Protein AF-A0A5C8DVN2-F1 (afdb_monomer_lite)

Radius of gyration: 10.11 Å; chains: 1; bounding box: 19×16×24 Å

Secondary structure (DSSP, 8-state):
---S--HHHHHHHTT-S-HHHHHHHHHHHHSS-HHHHHHHHT-

pLDDT: mean 83.77, std 12.63, range [39.34, 93.56]

Foldseek 3Di:
DPDPDDLCVVCVVVVRNDSVVVQVVCCVVVVDGPVVVVVVVVD

Sequence (43 aa):
MLTNLKIKDIAAELGIADHYYFSRLFTKVMGASPNHYRKREKR

Structure (mmCIF, N/CA/C/O backbone):
data_AF-A0A5C8DVN2-F1
#
_entry.id   AF-A0A5C8DVN2-F1
#
loop_
_atom_site.group_PDB
_atom_site.id
_atom_site.type_symbol
_atom_site.label_atom_id
_atom_site.label_alt_id
_atom_site.label_comp_id
_atom_site.label_asym_id
_atom_site.label_entity_id
_atom_site.label_seq_id
_atom_site.pdbx_PDB_ins_code
_atom_site.Cartn_x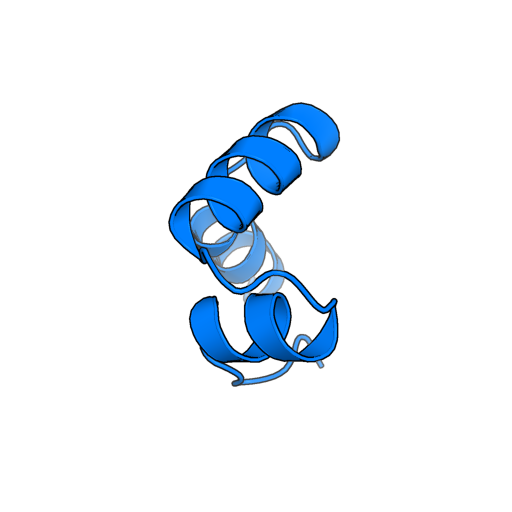
_atom_site.Cartn_y
_atom_site.Cartn_z
_atom_site.occupancy
_atom_site.B_iso_or_equiv
_atom_site.auth_seq_id
_atom_site.auth_comp_id
_atom_site.auth_asym_id
_atom_site.auth_atom_id
_atom_site.pdbx_PDB_model_num
ATOM 1 N N . MET A 1 1 ? -9.659 -12.296 10.174 1.00 39.34 1 MET A N 1
ATOM 2 C CA . MET A 1 1 ? -8.185 -12.187 10.119 1.00 39.34 1 MET A CA 1
ATOM 3 C C . MET A 1 1 ? -7.799 -11.383 8.880 1.00 39.34 1 MET A C 1
ATOM 5 O O . MET A 1 1 ? -7.470 -11.985 7.867 1.00 39.34 1 MET A O 1
ATOM 9 N N . LEU A 1 2 ? -7.842 -10.043 8.911 1.00 54.97 2 LEU A N 1
ATOM 10 C CA . LEU A 1 2 ? -7.075 -9.298 7.907 1.00 54.97 2 LEU A CA 1
ATOM 11 C C . LEU A 1 2 ? -5.612 -9.358 8.329 1.00 54.97 2 LEU A C 1
ATOM 13 O O . LEU A 1 2 ? -5.173 -8.639 9.223 1.00 54.97 2 LEU A O 1
ATOM 17 N N . THR A 1 3 ? -4.935 -10.340 7.743 1.00 61.06 3 THR A N 1
ATOM 18 C CA . THR A 1 3 ? -3.490 -10.483 7.578 1.00 61.06 3 THR A CA 1
ATOM 19 C C . THR A 1 3 ? -2.654 -9.331 8.153 1.00 61.06 3 THR A C 1
ATOM 21 O O . THR A 1 3 ? -2.685 -8.200 7.669 1.00 61.06 3 THR A O 1
ATOM 24 N N . ASN A 1 4 ? -1.802 -9.654 9.134 1.00 68.88 4 ASN A N 1
ATOM 25 C CA . ASN A 1 4 ? -0.754 -8.776 9.687 1.00 68.88 4 ASN A CA 1
ATOM 26 C C . ASN A 1 4 ? 0.346 -8.406 8.662 1.00 68.88 4 ASN A C 1
ATOM 28 O O . ASN A 1 4 ? 1.367 -7.818 9.018 1.00 68.88 4 ASN A O 1
ATOM 32 N N . LEU A 1 5 ? 0.151 -8.770 7.395 1.00 80.38 5 LEU A N 1
ATOM 33 C CA . LEU A 1 5 ? 1.045 -8.497 6.280 1.00 80.38 5 LEU A CA 1
ATOM 34 C C . LEU A 1 5 ? 1.204 -6.991 6.088 1.00 80.38 5 LEU A C 1
ATOM 36 O O . LEU A 1 5 ? 0.265 -6.223 6.304 1.00 80.38 5 LEU A O 1
ATOM 40 N N . LYS A 1 6 ? 2.368 -6.512 5.663 1.00 85.31 6 LYS A N 1
ATOM 41 C CA . LYS A 1 6 ? 2.496 -5.096 5.298 1.00 85.31 6 LYS A CA 1
ATOM 42 C C . LYS A 1 6 ? 1.802 -4.875 3.953 1.00 85.31 6 LYS A C 1
ATOM 44 O O . LYS A 1 6 ? 1.648 -5.796 3.161 1.00 85.31 6 LYS A O 1
ATOM 49 N N . ILE A 1 7 ? 1.386 -3.638 3.675 1.00 85.56 7 ILE A N 1
ATOM 50 C CA . ILE A 1 7 ? 0.747 -3.283 2.391 1.00 85.56 7 ILE A CA 1
ATOM 51 C C . ILE A 1 7 ? 1.624 -3.670 1.193 1.00 85.56 7 ILE A C 1
ATOM 53 O O . ILE A 1 7 ? 1.108 -4.118 0.177 1.00 85.56 7 ILE A O 1
ATOM 57 N N . LYS A 1 8 ? 2.949 -3.567 1.344 1.00 88.00 8 LYS A N 1
ATOM 58 C CA . LYS A 1 8 ? 3.920 -4.027 0.346 1.00 88.00 8 LYS A CA 1
ATOM 59 C C . LYS A 1 8 ? 3.875 -5.539 0.091 1.00 88.00 8 LYS A C 1
ATOM 61 O O . LYS A 1 8 ? 4.071 -5.947 -1.043 1.00 88.00 8 LYS A O 1
ATOM 66 N N . ASP A 1 9 ? 3.612 -6.342 1.122 1.00 89.56 9 ASP A N 1
ATOM 67 C CA . ASP A 1 9 ? 3.614 -7.802 1.011 1.00 89.56 9 ASP A CA 1
ATOM 68 C C . ASP A 1 9 ? 2.339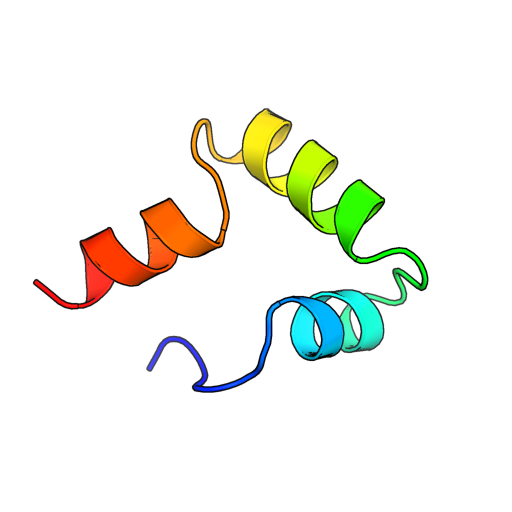 -8.241 0.281 1.00 89.56 9 ASP A C 1
ATOM 70 O O . ASP A 1 9 ? 2.409 -9.021 -0.657 1.00 89.56 9 ASP A O 1
ATOM 74 N N . ILE A 1 10 ? 1.201 -7.614 0.607 1.00 87.69 10 ILE A N 1
ATOM 75 C CA . ILE A 1 10 ? -0.060 -7.805 -0.128 1.00 87.69 10 ILE A CA 1
ATOM 76 C C . ILE A 1 10 ? 0.083 -7.391 -1.594 1.00 87.69 10 ILE A C 1
ATOM 78 O O . ILE A 1 10 ? -0.385 -8.096 -2.482 1.00 87.69 10 ILE A O 1
ATOM 82 N N . ALA A 1 11 ? 0.719 -6.247 -1.863 1.00 90.56 11 ALA A N 1
ATOM 83 C CA . ALA A 1 11 ? 0.963 -5.815 -3.234 1.00 90.56 11 ALA A CA 1
ATOM 84 C C . ALA A 1 11 ? 1.798 -6.861 -3.994 1.00 90.56 11 ALA A C 1
ATOM 86 O O . ALA A 1 11 ? 1.414 -7.259 -5.091 1.00 90.56 11 ALA A O 1
ATOM 87 N N . ALA A 1 12 ? 2.872 -7.365 -3.379 1.00 91.75 12 ALA A N 1
ATOM 88 C CA . ALA A 1 12 ? 3.732 -8.383 -3.973 1.00 91.75 12 ALA A CA 1
ATOM 89 C C . ALA A 1 12 ? 3.001 -9.713 -4.231 1.00 91.75 12 ALA A C 1
ATOM 91 O O . ALA A 1 12 ? 3.152 -10.277 -5.311 1.00 91.75 12 ALA A O 1
ATOM 92 N N . GLU A 1 13 ? 2.169 -10.188 -3.297 1.00 90.44 13 GLU A N 1
ATOM 93 C CA . GLU A 1 13 ? 1.354 -11.403 -3.479 1.00 90.44 13 GLU A CA 1
ATOM 94 C C . GLU A 1 13 ? 0.355 -11.281 -4.636 1.00 90.44 13 GLU A C 1
ATOM 96 O O . GLU A 1 13 ? 0.055 -12.262 -5.311 1.00 90.44 13 GLU A O 1
ATOM 101 N N . LEU A 1 14 ? -0.128 -10.068 -4.905 1.00 88.94 14 LEU A N 1
ATOM 102 C CA . LEU A 1 14 ? -1.009 -9.773 -6.037 1.00 88.94 14 LEU A CA 1
ATOM 103 C C . LEU A 1 14 ? -0.245 -9.533 -7.351 1.00 88.94 14 LEU A C 1
ATOM 105 O O . LEU A 1 14 ? -0.850 -9.139 -8.347 1.00 88.94 14 LEU A O 1
ATOM 109 N N . GLY A 1 15 ? 1.078 -9.727 -7.366 1.00 91.88 15 GLY A N 1
ATOM 110 C CA . GLY A 1 15 ? 1.925 -9.474 -8.534 1.00 91.88 15 GLY A CA 1
ATOM 111 C C . GLY A 1 15 ? 2.154 -7.988 -8.826 1.00 91.88 15 GLY A C 1
ATOM 112 O O . GLY A 1 15 ? 2.602 -7.628 -9.913 1.00 91.88 15 GLY A O 1
ATOM 113 N N . ILE A 1 16 ? 1.857 -7.105 -7.870 1.00 91.88 16 ILE A N 1
ATOM 114 C CA . ILE A 1 16 ? 2.054 -5.663 -7.992 1.00 91.88 16 ILE A CA 1
ATOM 115 C C . ILE A 1 16 ? 3.388 -5.290 -7.341 1.00 91.88 16 ILE A C 1
ATOM 117 O O . ILE A 1 16 ? 3.503 -5.182 -6.121 1.00 91.88 16 ILE A O 1
ATOM 121 N N . ALA A 1 17 ? 4.396 -5.039 -8.176 1.00 88.06 17 ALA A N 1
ATOM 122 C CA . ALA A 1 17 ? 5.724 -4.630 -7.715 1.00 88.06 17 ALA A CA 1
ATOM 123 C C . ALA A 1 17 ? 5.714 -3.261 -7.003 1.00 88.06 17 ALA A C 1
ATOM 125 O O . ALA A 1 17 ? 6.456 -3.041 -6.045 1.00 88.06 17 ALA A O 1
ATOM 126 N N . ASP A 1 18 ? 4.854 -2.340 -7.447 1.00 90.88 18 ASP A N 1
ATOM 127 C CA . ASP A 1 18 ? 4.740 -0.999 -6.877 1.00 90.88 18 ASP A CA 1
ATOM 128 C C . ASP A 1 18 ? 3.598 -0.921 -5.844 1.00 90.88 18 ASP A C 1
ATOM 130 O O . ASP A 1 18 ? 2.410 -0.815 -6.163 1.00 90.88 18 ASP A O 1
ATOM 134 N N . HIS A 1 19 ? 3.957 -0.920 -4.562 1.00 89.31 19 HIS A N 1
ATOM 135 C CA . HIS A 1 19 ? 2.991 -0.818 -3.466 1.00 89.31 19 HIS A CA 1
ATOM 136 C C . HIS A 1 19 ? 2.244 0.535 -3.410 1.00 89.31 19 HIS A C 1
ATOM 138 O O . HIS A 1 19 ? 1.146 0.610 -2.838 1.00 89.31 19 HIS A O 1
ATOM 144 N N . TYR A 1 20 ? 2.786 1.605 -4.003 1.00 90.56 20 TYR A N 1
ATOM 145 C CA . TYR A 1 20 ? 2.075 2.874 -4.172 1.00 90.56 20 TYR A 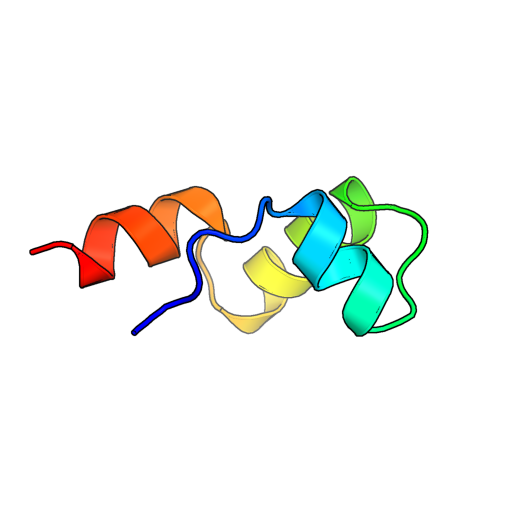CA 1
ATOM 146 C C . TYR A 1 20 ? 1.014 2.758 -5.264 1.00 90.56 20 TYR A C 1
ATOM 148 O O . TYR A 1 20 ? -0.097 3.265 -5.082 1.00 90.56 20 TYR A O 1
ATOM 156 N N . TYR A 1 21 ? 1.309 2.045 -6.355 1.00 92.19 21 TYR A N 1
ATOM 157 C CA . TYR A 1 21 ? 0.310 1.705 -7.368 1.00 92.19 21 TYR A CA 1
ATOM 158 C C . TYR A 1 21 ? -0.830 0.878 -6.763 1.00 92.19 21 TYR A C 1
ATOM 160 O O . TYR A 1 21 ? -1.992 1.260 -6.912 1.00 92.19 21 TYR A O 1
ATOM 168 N N . PHE A 1 22 ? -0.513 -0.169 -5.990 1.00 92.31 22 PHE A N 1
ATOM 169 C CA . PHE A 1 22 ? -1.522 -0.931 -5.244 1.00 92.31 22 PHE A CA 1
ATOM 170 C C . PHE A 1 22 ? -2.380 -0.015 -4.364 1.00 92.31 22 PHE A C 1
ATOM 172 O O . PHE A 1 22 ? -3.604 -0.085 -4.406 1.00 92.31 22 PHE A O 1
ATOM 179 N N 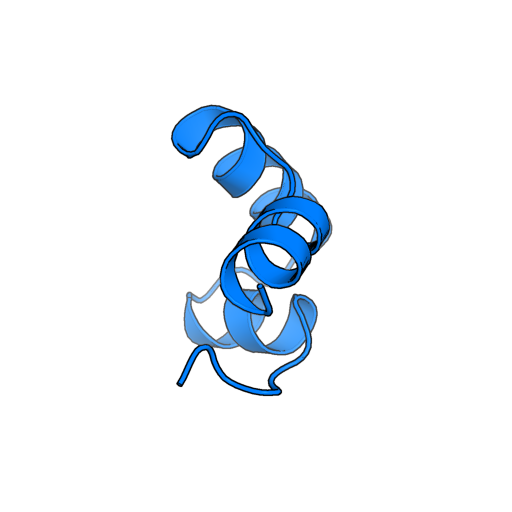. SER A 1 23 ? -1.760 0.892 -3.604 1.00 90.88 23 SER A N 1
ATOM 180 C CA . SER A 1 23 ? -2.491 1.800 -2.713 1.00 90.88 23 SER A CA 1
ATOM 181 C C . SER A 1 23 ? -3.440 2.732 -3.472 1.00 90.88 23 SER A C 1
ATOM 183 O O . SER A 1 23 ? -4.563 2.963 -3.018 1.00 90.88 23 SER A O 1
ATOM 185 N N . ARG A 1 24 ? -3.027 3.244 -4.640 1.00 93.19 24 ARG A N 1
ATOM 186 C CA . ARG A 1 24 ? -3.880 4.067 -5.515 1.00 93.19 24 ARG A CA 1
ATOM 187 C C . ARG A 1 24 ? -5.040 3.258 -6.087 1.00 93.19 24 ARG A C 1
ATOM 189 O O . ARG A 1 24 ? -6.180 3.710 -6.011 1.00 93.19 24 ARG A O 1
ATOM 196 N N . LEU A 1 25 ? -4.759 2.067 -6.616 1.00 92.44 25 LEU A N 1
ATOM 197 C CA . LEU A 1 25 ? -5.768 1.170 -7.179 1.00 92.44 25 LEU A CA 1
ATOM 198 C C . LEU A 1 25 ? -6.791 0.758 -6.117 1.00 92.44 25 LEU A C 1
ATOM 200 O O . LEU A 1 25 ? -7.991 0.918 -6.322 1.00 92.44 25 LEU A O 1
ATOM 204 N N . PHE A 1 26 ? -6.316 0.313 -4.955 1.00 91.94 26 PHE A N 1
ATOM 205 C CA . PHE A 1 26 ? -7.156 -0.060 -3.824 1.00 91.94 26 PHE A CA 1
ATOM 206 C C . PHE A 1 26 ? -8.039 1.109 -3.389 1.00 91.94 26 PHE A C 1
ATOM 208 O O . PHE A 1 26 ? -9.237 0.933 -3.226 1.00 91.94 26 PHE A O 1
ATOM 215 N N . THR A 1 27 ? -7.484 2.319 -3.262 1.00 93.19 27 THR A N 1
ATOM 216 C CA . THR A 1 27 ? -8.274 3.503 -2.882 1.00 93.19 27 THR A CA 1
ATOM 217 C C . THR A 1 27 ? -9.340 3.832 -3.928 1.00 93.19 27 THR A C 1
ATOM 219 O O . THR A 1 27 ? -10.459 4.173 -3.559 1.00 93.19 27 THR A O 1
ATOM 222 N N . LYS A 1 28 ? -9.029 3.692 -5.224 1.00 93.56 28 LYS A N 1
ATOM 223 C CA . LYS A 1 28 ? -9.990 3.912 -6.315 1.00 93.56 28 LYS A CA 1
ATOM 224 C C . LYS A 1 28 ? -11.146 2.907 -6.287 1.00 93.56 28 LYS A C 1
ATOM 226 O O . LYS A 1 28 ? -12.274 3.289 -6.569 1.00 93.56 28 LYS A O 1
ATOM 231 N N . VAL A 1 29 ? -10.866 1.644 -5.964 1.00 93.06 29 VAL A N 1
ATOM 232 C CA . VAL A 1 29 ? -11.867 0.563 -5.941 1.00 93.06 29 VAL A CA 1
ATOM 233 C C . VAL A 1 29 ? -12.666 0.553 -4.635 1.00 93.06 29 VAL A C 1
ATOM 235 O O . VAL A 1 29 ? -13.885 0.433 -4.658 1.00 93.06 29 VAL A O 1
ATOM 238 N N . MET A 1 30 ? -11.991 0.700 -3.495 1.00 90.12 30 MET A N 1
ATOM 239 C CA . MET A 1 30 ? -12.573 0.548 -2.156 1.00 90.12 30 MET A CA 1
ATOM 240 C C . MET A 1 30 ? -13.044 1.871 -1.539 1.00 90.12 30 MET A C 1
ATOM 242 O O . MET A 1 30 ? -13.658 1.869 -0.474 1.00 90.12 30 MET A O 1
ATOM 246 N N . GLY A 1 31 ? -12.708 3.013 -2.148 1.00 92.31 31 GLY A N 1
ATOM 247 C CA . GLY A 1 31 ? -13.060 4.352 -1.658 1.00 92.31 31 GLY A CA 1
ATOM 248 C C . GLY A 1 31 ? -12.292 4.809 -0.410 1.00 92.31 31 GLY A C 1
ATOM 249 O O . GLY A 1 31 ? -12.544 5.891 0.111 1.00 92.31 31 GLY A O 1
ATOM 250 N N . ALA A 1 32 ? -11.350 4.007 0.091 1.00 88.62 32 ALA A N 1
ATOM 251 C CA . ALA A 1 32 ? -10.525 4.319 1.253 1.00 88.62 32 ALA A CA 1
ATOM 252 C C . ALA A 1 32 ? -9.132 3.698 1.111 1.00 88.62 32 ALA A C 1
ATOM 254 O O . ALA A 1 32 ? -8.967 2.665 0.465 1.00 88.62 32 ALA A O 1
ATOM 255 N N . SER A 1 33 ? -8.125 4.304 1.745 1.00 88.69 33 SER A N 1
A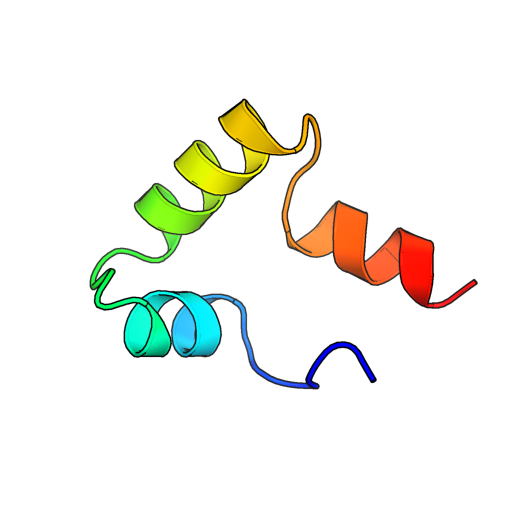TOM 256 C CA . SER A 1 33 ? -6.765 3.763 1.698 1.00 88.69 33 SER A CA 1
ATOM 257 C C . SER A 1 33 ? -6.674 2.403 2.407 1.00 88.69 33 SER A C 1
ATOM 259 O O . SER A 1 33 ? -7.389 2.178 3.390 1.00 88.69 33 SER A O 1
ATOM 261 N N . PRO A 1 34 ? -5.757 1.507 1.991 1.00 87.31 34 PRO A N 1
ATOM 262 C CA . PRO A 1 34 ? -5.586 0.196 2.625 1.00 87.31 34 PRO A CA 1
ATOM 263 C C . PRO A 1 34 ? -5.359 0.274 4.144 1.00 87.31 34 PRO A C 1
ATOM 265 O O . PRO A 1 34 ? -5.887 -0.529 4.912 1.00 87.31 34 PRO A O 1
ATOM 268 N N . ASN A 1 35 ? -4.607 1.282 4.599 1.00 84.88 35 ASN A N 1
ATOM 269 C CA . ASN A 1 35 ? -4.359 1.523 6.023 1.00 84.88 35 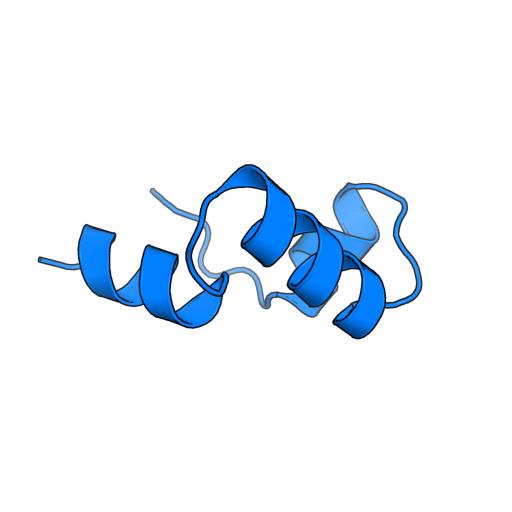ASN A CA 1
ATOM 270 C C . ASN A 1 35 ? -5.624 1.975 6.764 1.00 84.88 35 ASN A C 1
ATOM 272 O O . ASN A 1 35 ? -5.867 1.537 7.889 1.00 84.88 35 ASN A O 1
ATOM 276 N N . HIS A 1 36 ? -6.434 2.837 6.142 1.00 85.88 36 HIS A N 1
ATOM 277 C CA . HIS A 1 36 ? -7.701 3.280 6.718 1.00 85.88 36 HIS A CA 1
ATOM 278 C C . HIS A 1 36 ? -8.701 2.121 6.811 1.00 85.88 36 HIS A C 1
ATOM 280 O O . HIS A 1 36 ? -9.325 1.931 7.854 1.00 85.88 36 HIS A O 1
ATOM 286 N N . TYR A 1 37 ? -8.775 1.295 5.765 1.00 85.88 37 TYR A N 1
ATOM 287 C CA . TYR A 1 37 ? -9.609 0.096 5.727 1.00 85.88 37 TYR A CA 1
ATOM 288 C C . TYR A 1 37 ? -9.245 -0.883 6.855 1.00 85.88 37 TYR A C 1
ATOM 290 O O . TYR A 1 37 ? -10.100 -1.269 7.647 1.00 85.88 37 TYR A O 1
ATOM 298 N N . ARG A 1 38 ? -7.948 -1.167 7.043 1.00 81.88 38 ARG A N 1
ATOM 299 C CA . ARG A 1 38 ? -7.453 -2.005 8.153 1.00 81.88 38 ARG A CA 1
ATOM 300 C C . ARG A 1 38 ? -7.778 -1.464 9.538 1.00 81.88 38 ARG A C 1
ATOM 302 O O . ARG A 1 38 ? -8.030 -2.237 10.457 1.00 81.88 38 ARG A O 1
ATOM 309 N N . LYS A 1 39 ? -7.728 -0.143 9.718 1.00 82.44 39 LYS A N 1
ATOM 310 C CA . LYS A 1 39 ? -8.064 0.490 10.999 1.00 82.44 39 LYS A CA 1
ATOM 311 C C . LYS A 1 39 ? -9.559 0.368 11.309 1.00 82.44 39 LYS A C 1
ATOM 313 O O . LYS A 1 39 ? -9.919 0.299 12.480 1.00 82.44 39 LYS A O 1
ATOM 318 N N . ARG A 1 40 ? -10.409 0.325 10.277 1.00 78.25 40 ARG A N 1
ATOM 319 C CA . ARG A 1 40 ? -11.864 0.178 10.407 1.00 78.25 40 ARG A CA 1
ATOM 320 C C . ARG A 1 40 ? -12.280 -1.227 10.851 1.00 78.25 40 ARG A C 1
ATOM 322 O O . ARG A 1 40 ? -13.195 -1.325 11.652 1.00 78.25 40 ARG A O 1
ATOM 329 N N . GLU A 1 41 ? -11.595 -2.276 10.397 1.00 65.88 41 GLU A N 1
ATOM 330 C CA . GLU A 1 41 ? -11.888 -3.672 10.787 1.00 65.88 41 GLU A CA 1
ATOM 331 C C . GLU A 1 41 ? -11.290 -4.106 12.134 1.00 65.88 41 GLU A C 1
ATOM 333 O O . GLU A 1 41 ? -11.586 -5.190 12.623 1.00 65.88 41 GLU A O 1
ATOM 338 N N . LYS A 1 42 ? -10.438 -3.280 12.751 1.00 58.69 42 LYS A N 1
ATOM 339 C CA . LYS A 1 42 ? -9.947 -3.505 14.123 1.00 58.69 42 LYS A CA 1
ATOM 340 C C . LYS A 1 42 ? -10.893 -2.959 15.206 1.00 58.69 42 LYS A C 1
ATOM 342 O O . LYS A 1 42 ? -10.492 -2.912 16.367 1.00 58.69 42 LYS A O 1
ATOM 347 N N . ARG A 1 43 ? -12.086 -2.497 14.830 1.00 53.53 43 ARG A N 1
ATOM 348 C CA . ARG A 1 43 ? -13.140 -2.048 15.747 1.00 53.53 43 ARG A CA 1
ATOM 349 C C . ARG A 1 43 ? -14.244 -3.081 15.860 1.00 53.53 43 ARG A C 1
ATOM 351 O O . ARG A 1 43 ? -14.486 -3.771 14.849 1.00 53.53 43 ARG A O 1
#